Protein AF-A0A443SV20-F1 (afdb_monomer_lite)

pLDDT: mean 86.15, std 18.78, range [38.34, 98.5]

Organism: NCBI:txid299467

Foldseek 3Di:
DPDPDDAPQCVLCVVVVRNVLVVLCVVVVHGLVNLLVDDLVVVVVSVHDPVVSVVSNVVSPVVVVVVVVVPPD

Structure (mmCIF, N/CA/C/O backbone):
data_AF-A0A443SV20-F1
#
_entry.id   AF-A0A443SV20-F1
#
loop_
_atom_site.group_PDB
_atom_site.id
_atom_site.type_symbol
_atom_site.label_atom_id
_atom_site.label_alt_id
_atom_site.label_comp_id
_atom_site.label_asym_id
_atom_site.label_entity_id
_atom_site.label_seq_id
_atom_site.pdbx_PDB_ins_code
_atom_site.Cartn_x
_atom_site.Cartn_y
_atom_site.Cartn_z
_atom_site.occupancy
_atom_site.B_iso_or_equiv
_atom_site.auth_seq_id
_atom_site.auth_comp_id
_atom_site.auth_asym_id
_atom_site.auth_atom_id
_atom_site.pdbx_PDB_model_num
ATOM 1 N N . PHE A 1 1 ? -18.633 15.715 0.229 1.00 52.09 1 PHE A N 1
ATOM 2 C CA . PHE A 1 1 ? -17.730 15.826 -0.932 1.00 52.09 1 PHE A CA 1
ATOM 3 C C . PHE A 1 1 ? -18.547 15.467 -2.168 1.00 52.09 1 PHE A C 1
ATOM 5 O O . PHE A 1 1 ? -19.185 14.426 -2.143 1.00 52.09 1 PHE A O 1
ATOM 12 N N . PHE A 1 2 ? -18.657 16.372 -3.147 1.00 38.34 2 PHE A N 1
ATOM 13 C CA . PHE A 1 2 ? -19.414 16.167 -4.393 1.00 38.34 2 PHE A CA 1
ATOM 14 C C . PHE A 1 2 ? -18.627 15.249 -5.347 1.00 38.34 2 PHE A C 1
ATOM 16 O O . PHE A 1 2 ? -17.431 15.472 -5.519 1.00 38.34 2 PHE A O 1
ATOM 23 N N . GLY A 1 3 ? -19.304 14.277 -5.973 1.00 43.12 3 GLY A N 1
ATOM 24 C CA . GLY A 1 3 ? -18.766 13.402 -7.026 1.00 43.12 3 GLY A CA 1
ATOM 25 C C . GLY A 1 3 ? -18.346 12.019 -6.518 1.00 43.12 3 GLY A C 1
ATOM 26 O O . GLY A 1 3 ? -17.307 11.885 -5.884 1.00 43.12 3 GLY A O 1
ATOM 27 N N . ASP A 1 4 ? -19.152 10.999 -6.823 1.00 55.22 4 ASP A N 1
ATOM 28 C CA . ASP A 1 4 ? -19.077 9.589 -6.388 1.00 55.22 4 ASP A CA 1
ATOM 29 C C . ASP A 1 4 ? -17.816 8.801 -6.800 1.00 55.22 4 ASP A C 1
ATOM 31 O O . ASP A 1 4 ? -17.805 7.566 -6.777 1.00 55.22 4 ASP A O 1
ATOM 35 N N . GLU A 1 5 ? -16.732 9.472 -7.184 1.00 53.66 5 GLU A N 1
ATOM 36 C CA . GLU A 1 5 ? -15.506 8.783 -7.547 1.00 53.66 5 GLU A CA 1
ATOM 37 C C . GLU A 1 5 ? -14.715 8.416 -6.278 1.00 53.66 5 GLU A C 1
ATOM 39 O O . GLU A 1 5 ? -14.343 9.293 -5.490 1.00 53.66 5 GLU A O 1
ATOM 44 N N . PRO A 1 6 ? -14.459 7.117 -6.017 1.00 60.62 6 PRO A N 1
ATOM 45 C CA . PRO A 1 6 ? -13.667 6.722 -4.865 1.00 60.62 6 PRO A CA 1
ATOM 46 C C . PRO A 1 6 ? -12.281 7.377 -4.955 1.00 60.62 6 PRO A C 1
ATOM 48 O O . PRO A 1 6 ? -11.697 7.372 -6.044 1.00 60.62 6 PRO A O 1
ATOM 51 N N . PRO A 1 7 ? -11.727 7.882 -3.832 1.00 81.69 7 PRO A N 1
ATOM 52 C CA . PRO A 1 7 ? -10.405 8.500 -3.816 1.00 81.69 7 PRO A CA 1
ATOM 53 C C . PRO A 1 7 ? -9.386 7.631 -4.564 1.00 81.69 7 PRO A C 1
ATOM 55 O O . PRO A 1 7 ? -9.428 6.405 -4.437 1.00 81.69 7 PRO A O 1
ATOM 58 N N . ILE A 1 8 ? -8.463 8.231 -5.324 1.00 91.38 8 ILE A N 1
ATOM 59 C CA . ILE A 1 8 ? -7.487 7.507 -6.172 1.00 91.38 8 ILE A CA 1
ATOM 60 C C . ILE A 1 8 ? -6.796 6.373 -5.400 1.00 91.38 8 ILE A C 1
ATOM 62 O O . ILE A 1 8 ? -6.635 5.264 -5.908 1.00 91.38 8 ILE A O 1
ATOM 66 N N . LEU A 1 9 ? -6.461 6.619 -4.132 1.00 93.31 9 LEU A N 1
ATOM 67 C CA . LEU A 1 9 ? -5.896 5.618 -3.232 1.00 93.31 9 LEU A CA 1
ATOM 68 C C . LEU A 1 9 ? -6.817 4.401 -3.019 1.00 93.31 9 LEU A C 1
ATOM 70 O O . LEU A 1 9 ? -6.356 3.262 -3.064 1.00 93.31 9 LEU A O 1
ATOM 74 N N . LYS A 1 10 ? -8.118 4.615 -2.810 1.00 94.75 10 LYS A N 1
ATOM 75 C CA . LYS A 1 10 ? -9.101 3.536 -2.651 1.00 94.75 10 LYS A CA 1
ATOM 76 C C . LYS A 1 10 ? -9.207 2.696 -3.919 1.00 94.75 10 LYS A C 1
ATOM 78 O O . LYS A 1 10 ? -9.262 1.472 -3.831 1.00 94.75 10 LYS A O 1
ATOM 83 N N . GLN A 1 11 ? -9.181 3.326 -5.095 1.00 94.62 11 GLN A N 1
ATOM 84 C CA . GLN A 1 11 ? -9.146 2.606 -6.373 1.00 94.62 11 GLN A CA 1
ATOM 85 C C . GLN A 1 11 ? -7.857 1.801 -6.540 1.00 94.62 11 GLN A C 1
ATOM 87 O O . GLN A 1 11 ? -7.906 0.640 -6.944 1.00 94.62 11 GLN A O 1
ATOM 92 N N . PHE A 1 12 ? -6.717 2.402 -6.198 1.00 95.38 12 PHE A N 1
ATOM 93 C CA . PHE A 1 12 ? -5.419 1.740 -6.212 1.00 95.38 12 PHE A CA 1
ATOM 94 C C . PHE A 1 12 ? -5.431 0.489 -5.324 1.00 95.38 12 PHE A C 1
ATOM 96 O O . PHE A 1 12 ? -5.157 -0.605 -5.807 1.00 95.38 12 PHE A O 1
ATOM 103 N N . LEU A 1 13 ? -5.842 0.614 -4.060 1.00 96.81 13 LEU A N 1
ATOM 104 C CA . LEU A 1 13 ? -5.901 -0.514 -3.128 1.00 96.81 13 LEU A CA 1
ATOM 105 C C . LEU A 1 13 ? -6.913 -1.578 -3.569 1.00 96.81 13 LEU A C 1
ATOM 107 O O . LEU A 1 13 ? -6.610 -2.766 -3.477 1.00 96.81 13 LEU A O 1
ATOM 111 N N . LYS A 1 14 ? -8.071 -1.179 -4.113 1.00 96.62 14 LYS A N 1
ATOM 112 C CA . LYS A 1 14 ? -9.073 -2.107 -4.661 1.00 96.62 14 LYS A CA 1
ATOM 113 C C . LYS A 1 14 ? -8.522 -2.936 -5.825 1.00 96.62 14 LYS A C 1
ATOM 115 O O . LYS A 1 14 ? -8.762 -4.137 -5.873 1.00 96.62 14 LYS A O 1
ATOM 120 N N . LYS A 1 15 ? -7.732 -2.344 -6.732 1.00 96.25 15 LYS A N 1
ATOM 121 C CA . LYS A 1 15 ? -7.070 -3.081 -7.833 1.00 96.25 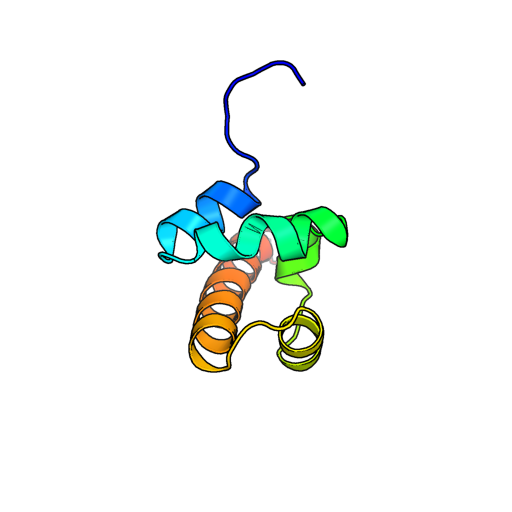15 LYS A CA 1
ATOM 122 C C . LYS A 1 15 ? -6.100 -4.158 -7.330 1.00 96.25 15 LYS A C 1
ATOM 124 O O . LYS A 1 15 ? -5.843 -5.120 -8.046 1.00 96.25 15 LYS A O 1
ATOM 129 N N . LEU A 1 16 ? -5.585 -4.017 -6.106 1.00 97.31 16 LEU A N 1
ATOM 130 C CA . LEU A 1 16 ? -4.697 -4.992 -5.465 1.00 97.31 16 LEU A CA 1
ATOM 131 C C . LEU A 1 16 ? -5.430 -6.003 -4.564 1.00 97.31 16 LEU A C 1
ATOM 133 O O . LEU A 1 16 ? -4.787 -6.924 -4.060 1.00 97.31 16 LEU A O 1
ATOM 137 N N . GLY A 1 17 ? -6.742 -5.839 -4.345 1.00 98.00 17 GLY A N 1
ATOM 138 C CA . GLY A 1 17 ? -7.523 -6.614 -3.368 1.00 98.00 17 GLY A CA 1
ATOM 139 C C . GLY A 1 17 ? -7.260 -6.216 -1.908 1.00 98.00 17 GLY A C 1
ATOM 140 O O . GLY A 1 17 ? -7.343 -7.044 -0.997 1.00 98.00 17 GLY A O 1
ATOM 141 N N . TYR A 1 18 ? -6.862 -4.963 -1.679 1.00 98.12 18 TYR A N 1
ATOM 142 C CA . TYR A 1 18 ? -6.416 -4.423 -0.393 1.00 98.12 18 TYR A CA 1
ATOM 143 C C . TYR A 1 18 ? -7.258 -3.237 0.098 1.00 98.12 18 TYR A C 1
ATOM 145 O O . TYR A 1 18 ? -6.838 -2.509 0.999 1.00 98.12 18 TYR A O 1
ATOM 153 N N . GLU A 1 19 ? -8.465 -3.046 -0.433 1.00 96.38 19 GLU A N 1
ATOM 154 C CA . GLU A 1 19 ? -9.376 -1.962 -0.052 1.00 96.38 19 GLU A CA 1
ATOM 155 C C . GLU A 1 19 ? -9.739 -1.967 1.441 1.00 96.38 19 GLU A C 1
ATOM 157 O O . GLU A 1 19 ? -10.012 -0.912 2.009 1.00 96.38 19 GLU A O 1
ATOM 162 N N . LYS A 1 20 ? -9.643 -3.122 2.114 1.00 97.12 20 LYS A N 1
ATOM 163 C CA . LYS A 1 20 ? -9.800 -3.236 3.574 1.00 97.12 20 LYS A CA 1
ATOM 164 C C . LYS A 1 20 ? -8.802 -2.394 4.380 1.00 97.12 20 LYS A C 1
ATOM 166 O O . LYS A 1 20 ? -9.012 -2.188 5.569 1.00 97.12 20 LYS A O 1
ATOM 171 N N . TYR A 1 21 ? -7.710 -1.936 3.764 1.00 97.81 21 TYR A N 1
ATOM 172 C CA . TYR A 1 21 ? -6.729 -1.064 4.407 1.00 97.81 21 TYR A CA 1
ATOM 173 C C . TYR A 1 21 ? -6.978 0.427 4.165 1.00 97.81 21 TYR A C 1
ATOM 175 O O . TYR A 1 21 ? -6.268 1.221 4.771 1.00 97.81 21 TYR A O 1
ATOM 183 N N . CYS A 1 22 ? -7.967 0.831 3.350 1.00 95.75 22 CYS A N 1
ATOM 184 C CA . CYS A 1 22 ? -8.208 2.251 3.041 1.00 95.75 22 CYS A CA 1
ATOM 185 C C . CYS A 1 22 ? -8.329 3.108 4.305 1.00 95.75 22 CYS A C 1
ATOM 187 O O . CYS A 1 22 ? -7.662 4.132 4.406 1.00 95.75 22 CYS A O 1
ATOM 189 N N . SER A 1 23 ? -9.080 2.639 5.305 1.00 95.88 23 SER A N 1
ATOM 190 C CA . SER A 1 23 ? -9.286 3.368 6.561 1.00 95.88 23 SER A CA 1
ATOM 191 C C . SER A 1 23 ? -7.989 3.667 7.320 1.00 95.88 23 SER A C 1
ATOM 193 O O . SER A 1 23 ? -7.904 4.700 7.971 1.00 95.88 23 SER A O 1
ATOM 195 N N . LYS A 1 24 ? -6.962 2.811 7.206 1.00 96.94 24 LYS A N 1
ATOM 196 C CA . LYS A 1 24 ? -5.646 3.019 7.841 1.00 96.94 24 LYS A CA 1
ATOM 197 C C . LYS A 1 24 ? -4.858 4.153 7.196 1.00 96.94 24 LYS A C 1
ATOM 199 O O . LYS A 1 24 ? -4.073 4.817 7.858 1.00 96.94 24 LYS A O 1
ATOM 204 N N . PHE A 1 25 ? -5.027 4.338 5.892 1.00 96.00 25 PHE A N 1
ATOM 205 C CA . PHE A 1 25 ? -4.412 5.452 5.184 1.00 96.00 25 PHE A CA 1
ATOM 206 C C . PHE A 1 25 ? -5.208 6.7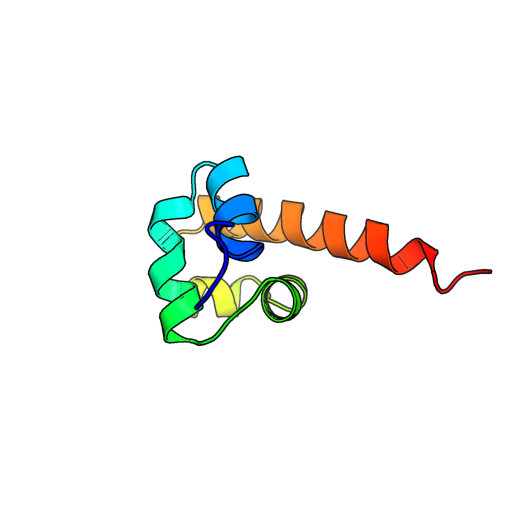38 5.404 1.00 96.00 25 PHE A C 1
ATOM 208 O O . PHE A 1 25 ? -4.622 7.780 5.678 1.00 96.00 25 PHE A O 1
ATOM 215 N N . GLU A 1 26 ? -6.539 6.654 5.347 1.00 93.88 26 GLU A N 1
ATOM 216 C CA . GLU A 1 26 ? -7.441 7.784 5.582 1.00 93.88 26 GLU A CA 1
ATOM 217 C C . GLU A 1 26 ? -7.272 8.366 6.994 1.00 93.88 26 GLU A C 1
ATOM 219 O O . GLU A 1 26 ? -7.217 9.587 7.138 1.00 93.88 26 GLU A O 1
ATOM 224 N N . SER A 1 27 ? -7.108 7.522 8.024 1.00 94.62 27 SER A N 1
ATOM 225 C CA . SER A 1 27 ? -6.883 7.975 9.406 1.00 94.62 27 SER A CA 1
ATOM 226 C C . SER A 1 27 ? -5.603 8.796 9.568 1.00 94.62 27 SER A C 1
ATOM 228 O O . SER A 1 27 ? -5.573 9.734 10.359 1.00 94.62 27 SER A O 1
ATOM 230 N N . GLU A 1 28 ? -4.573 8.482 8.783 1.00 94.75 28 GLU A N 1
ATOM 231 C CA . GLU A 1 28 ? -3.288 9.191 8.761 1.00 94.75 28 GLU A CA 1
ATOM 232 C C . GLU A 1 28 ? -3.229 10.280 7.675 1.00 94.75 28 GLU A C 1
ATOM 234 O O . GLU A 1 28 ? -2.175 10.867 7.437 1.00 94.75 28 GLU A O 1
ATOM 239 N N . LYS A 1 29 ? -4.355 10.559 6.998 1.00 93.56 29 LYS A N 1
ATOM 240 C CA . LYS A 1 29 ? -4.462 11.510 5.876 1.00 93.56 29 LYS A CA 1
ATOM 241 C C . LYS A 1 29 ? -3.473 11.226 4.736 1.00 93.56 29 LYS A C 1
ATOM 243 O O . LYS A 1 29 ? -2.987 12.147 4.084 1.00 93.56 29 LYS A O 1
ATOM 248 N N . ILE A 1 30 ? -3.183 9.953 4.485 1.00 94.38 30 ILE A N 1
ATOM 249 C CA . ILE A 1 30 ? -2.288 9.508 3.415 1.00 94.38 30 ILE A CA 1
ATOM 250 C C . ILE A 1 30 ? -3.106 9.34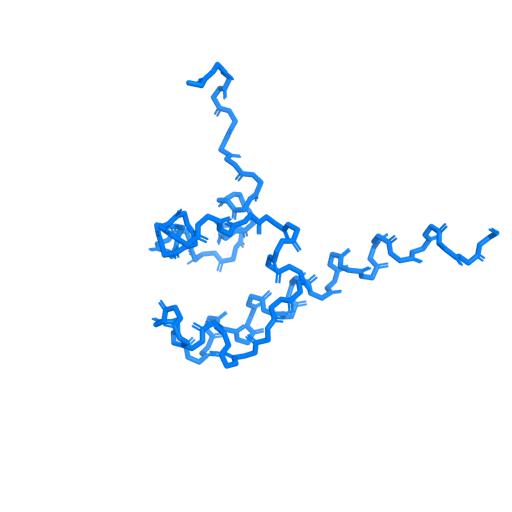4 2.134 1.00 94.38 30 ILE A C 1
ATOM 252 O O . ILE A 1 30 ? -4.041 8.545 2.090 1.00 94.38 30 ILE A O 1
ATOM 256 N N . GLY A 1 31 ? -2.748 10.089 1.089 1.00 93.75 31 GLY A N 1
ATOM 257 C CA . GLY A 1 31 ? -3.263 9.936 -0.266 1.00 93.75 31 GLY A CA 1
ATOM 258 C C . GLY A 1 31 ? -2.302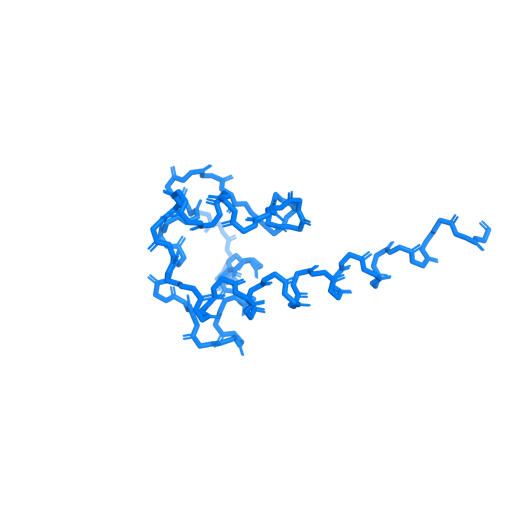 9.161 -1.171 1.00 93.75 31 GLY A C 1
ATOM 259 O O . GLY A 1 31 ? -1.334 8.542 -0.726 1.00 93.75 31 GLY A O 1
ATOM 260 N N . ILE A 1 32 ? -2.571 9.181 -2.481 1.00 93.12 32 ILE A N 1
ATOM 261 C CA . ILE A 1 32 ? -1.728 8.484 -3.466 1.00 93.12 32 ILE A CA 1
ATOM 262 C C . ILE A 1 32 ? -0.320 9.094 -3.562 1.00 93.12 32 ILE A C 1
ATOM 264 O O . ILE A 1 32 ? 0.651 8.362 -3.732 1.00 93.12 32 ILE A O 1
ATOM 268 N N . ASN A 1 33 ? -0.200 10.413 -3.399 1.00 90.00 33 ASN A N 1
ATOM 269 C CA . ASN A 1 33 ? 1.076 11.123 -3.473 1.00 90.00 33 ASN A CA 1
ATOM 270 C C . ASN A 1 33 ? 1.979 10.751 -2.294 1.00 90.00 33 ASN A C 1
ATOM 272 O O . ASN A 1 33 ? 3.146 10.419 -2.488 1.00 90.00 33 ASN A O 1
ATOM 276 N N . GLU A 1 34 ? 1.425 10.727 -1.081 1.00 93.69 34 GLU A N 1
ATOM 277 C CA . GLU A 1 34 ? 2.146 10.310 0.119 1.00 93.69 34 GLU A CA 1
ATOM 278 C C . GLU A 1 34 ? 2.498 8.819 0.051 1.00 93.69 34 GLU A C 1
ATOM 280 O O . GLU A 1 34 ? 3.614 8.442 0.410 1.00 93.69 34 GLU A O 1
ATOM 285 N N . LEU A 1 35 ? 1.592 7.976 -0.469 1.00 94.69 35 LEU A N 1
ATOM 286 C CA . LEU A 1 35 ? 1.836 6.542 -0.650 1.00 94.69 35 LEU A CA 1
ATOM 287 C C . LEU A 1 35 ? 3.074 6.262 -1.519 1.00 94.69 35 LEU A C 1
ATOM 289 O O . LEU A 1 35 ? 3.866 5.382 -1.184 1.00 94.69 35 LEU A O 1
ATOM 293 N N . ILE A 1 36 ? 3.273 7.014 -2.606 1.00 92.38 36 ILE A N 1
ATOM 294 C CA . ILE A 1 36 ? 4.426 6.858 -3.514 1.00 92.38 36 ILE A CA 1
ATOM 295 C C . ILE A 1 36 ? 5.770 7.128 -2.803 1.00 92.38 36 ILE A C 1
ATOM 297 O O . ILE A 1 36 ? 6.816 6.632 -3.234 1.00 92.38 36 ILE A O 1
ATOM 301 N N . LEU A 1 37 ? 5.746 7.873 -1.695 1.00 92.94 37 LEU A N 1
ATOM 302 C CA . LEU A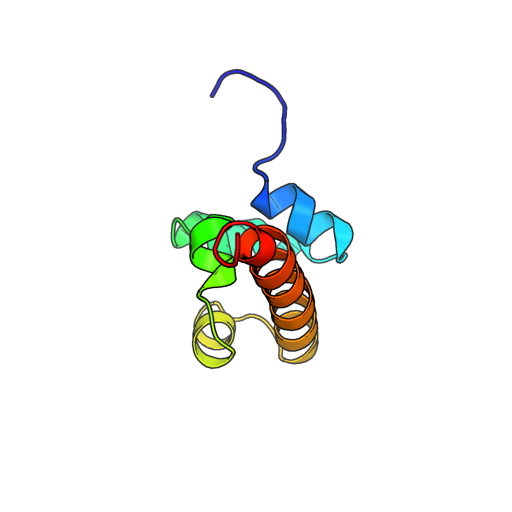 1 37 ? 6.911 8.194 -0.867 1.00 92.94 37 LEU A CA 1
ATOM 303 C C . LEU A 1 37 ? 7.082 7.248 0.335 1.00 92.94 37 LEU A C 1
ATOM 305 O O . LEU A 1 37 ? 8.046 7.379 1.093 1.00 92.94 37 LEU A O 1
ATOM 309 N N . MET A 1 38 ? 6.162 6.303 0.547 1.00 94.88 38 MET A N 1
ATOM 310 C CA . MET A 1 38 ? 6.242 5.369 1.668 1.00 94.88 38 MET A CA 1
ATOM 311 C C . MET A 1 38 ? 7.338 4.318 1.474 1.00 94.88 38 MET A C 1
ATOM 313 O O . MET A 1 38 ? 7.735 3.965 0.366 1.00 94.88 38 MET A O 1
ATOM 317 N N . ASN A 1 39 ? 7.792 3.774 2.600 1.00 96.75 39 ASN A N 1
ATOM 318 C CA . ASN A 1 39 ? 8.689 2.629 2.670 1.00 96.75 39 ASN A CA 1
ATOM 319 C C . ASN A 1 39 ? 8.035 1.500 3.485 1.00 96.75 39 ASN A C 1
ATOM 321 O O . ASN A 1 39 ? 6.931 1.654 4.021 1.00 96.75 39 ASN A O 1
ATOM 325 N N . GLU A 1 40 ? 8.714 0.358 3.580 1.00 97.94 40 GLU A N 1
ATOM 326 C CA . GLU A 1 40 ? 8.174 -0.807 4.284 1.00 97.94 40 GLU A CA 1
ATOM 327 C C . GLU A 1 40 ? 7.878 -0.519 5.760 1.00 97.94 40 GLU A C 1
ATOM 329 O O . GLU A 1 40 ? 6.796 -0.859 6.242 1.00 97.94 40 GLU A O 1
ATOM 334 N N . GLU A 1 41 ? 8.790 0.161 6.454 1.00 98.38 41 GLU A N 1
ATOM 335 C CA . GLU A 1 41 ? 8.653 0.492 7.874 1.00 98.38 41 GLU A CA 1
ATOM 336 C C . GLU A 1 41 ? 7.405 1.348 8.150 1.00 98.38 41 GLU A C 1
ATOM 338 O O . GLU A 1 41 ? 6.661 1.097 9.099 1.00 98.38 41 GLU A O 1
ATOM 343 N N . ARG A 1 42 ? 7.113 2.336 7.296 1.00 97.94 42 ARG A N 1
ATOM 344 C CA . ARG A 1 42 ? 5.917 3.183 7.433 1.00 97.94 42 ARG A CA 1
ATOM 345 C C . ARG A 1 42 ? 4.631 2.388 7.217 1.00 97.94 42 ARG A C 1
ATOM 347 O O . ARG A 1 42 ? 3.689 2.544 7.989 1.00 97.94 42 ARG A O 1
ATOM 354 N N . LEU A 1 43 ? 4.588 1.493 6.227 1.00 98.19 43 LEU A N 1
ATOM 355 C CA . LEU A 1 43 ? 3.425 0.615 6.037 1.00 98.19 43 LEU A CA 1
ATOM 356 C C . LEU A 1 43 ? 3.281 -0.401 7.182 1.00 98.19 43 LEU A C 1
ATOM 358 O O . LEU A 1 43 ? 2.165 -0.769 7.551 1.00 98.19 43 LEU A O 1
ATOM 362 N N . GLN A 1 44 ? 4.390 -0.844 7.778 1.00 98.50 44 GLN A N 1
ATOM 363 C CA . GLN A 1 44 ? 4.360 -1.672 8.981 1.00 98.50 44 GLN A CA 1
ATOM 364 C C . GLN A 1 44 ? 3.766 -0.906 10.164 1.00 98.50 44 GLN A C 1
ATOM 366 O O . GLN A 1 44 ? 2.938 -1.469 10.875 1.00 98.50 44 GLN A O 1
ATOM 371 N N . LYS A 1 45 ? 4.124 0.372 10.342 1.00 98.12 45 LYS A N 1
ATOM 372 C CA . LYS A 1 45 ? 3.556 1.251 11.379 1.00 98.12 45 LYS A CA 1
ATOM 373 C C . LYS A 1 45 ? 2.055 1.507 11.192 1.00 98.12 45 LYS A C 1
ATOM 375 O O . LYS A 1 45 ? 1.343 1.588 12.184 1.00 98.12 45 LYS A O 1
ATOM 380 N N . LEU A 1 46 ? 1.543 1.487 9.955 1.00 97.31 46 LEU A N 1
ATOM 381 C CA . LEU A 1 46 ? 0.093 1.445 9.675 1.00 97.31 46 LEU A CA 1
ATOM 382 C C . LEU A 1 46 ? -0.570 0.100 10.054 1.00 97.31 46 LEU A C 1
ATOM 384 O O . LEU A 1 46 ? -1.784 -0.086 9.929 1.00 97.31 46 LEU A O 1
ATOM 388 N N . GLY A 1 47 ? 0.209 -0.895 10.475 1.00 97.88 47 GLY A N 1
ATOM 389 C CA . GLY A 1 47 ? -0.259 -2.243 10.782 1.00 97.88 47 GLY A CA 1
ATOM 390 C C . GLY A 1 47 ? -0.621 -3.045 9.533 1.00 97.88 47 GLY A C 1
ATOM 391 O O . GLY A 1 47 ? -1.565 -3.841 9.566 1.00 97.88 47 GLY A O 1
ATOM 392 N N . ILE A 1 48 ? 0.046 -2.800 8.402 1.00 98.44 48 ILE A N 1
ATOM 393 C CA . ILE A 1 48 ? -0.139 -3.600 7.188 1.00 98.44 48 ILE A CA 1
ATOM 394 C C . ILE A 1 48 ? 0.781 -4.840 7.256 1.00 98.44 48 ILE A C 1
ATOM 396 O O . ILE A 1 48 ? 1.986 -4.697 7.500 1.00 98.44 48 ILE A O 1
ATOM 400 N N . PRO A 1 49 ? 0.253 -6.067 7.054 1.00 98.50 49 PRO A N 1
ATOM 401 C CA . PRO A 1 49 ? 1.055 -7.292 7.044 1.00 98.50 49 PRO A CA 1
ATOM 402 C C . PRO A 1 49 ? 2.065 -7.330 5.890 1.00 98.50 49 PRO A C 1
ATOM 404 O O . PRO A 1 49 ? 1.825 -6.750 4.834 1.00 98.50 49 PRO A O 1
ATOM 407 N N . MET A 1 50 ? 3.161 -8.072 6.067 1.00 98.50 50 MET A N 1
ATOM 408 C CA . MET A 1 50 ? 4.306 -8.109 5.142 1.00 98.50 50 MET A CA 1
ATOM 409 C C . MET A 1 50 ? 3.924 -8.324 3.667 1.00 98.50 50 MET A C 1
ATOM 411 O O . MET A 1 50 ? 4.332 -7.537 2.819 1.00 98.50 50 MET A O 1
ATOM 415 N N . GLY A 1 51 ? 3.103 -9.335 3.355 1.00 98.38 51 GLY A N 1
ATOM 416 C CA . GLY A 1 51 ? 2.691 -9.632 1.974 1.00 98.38 51 GLY A CA 1
ATOM 417 C C . GLY A 1 51 ? 2.028 -8.438 1.264 1.00 98.38 51 GLY A C 1
ATOM 418 O O . GLY A 1 51 ? 2.536 -7.987 0.235 1.00 98.38 51 GLY A O 1
ATOM 419 N N . PRO A 1 52 ? 0.938 -7.870 1.820 1.00 98.50 52 PRO A N 1
ATOM 420 C CA . PRO A 1 52 ? 0.344 -6.642 1.302 1.00 98.50 52 PRO A CA 1
ATOM 421 C C . PRO A 1 52 ? 1.307 -5.454 1.213 1.00 98.50 52 PRO A C 1
ATOM 423 O O . PRO A 1 52 ? 1.249 -4.732 0.222 1.00 98.50 52 PRO A O 1
ATOM 426 N N . ARG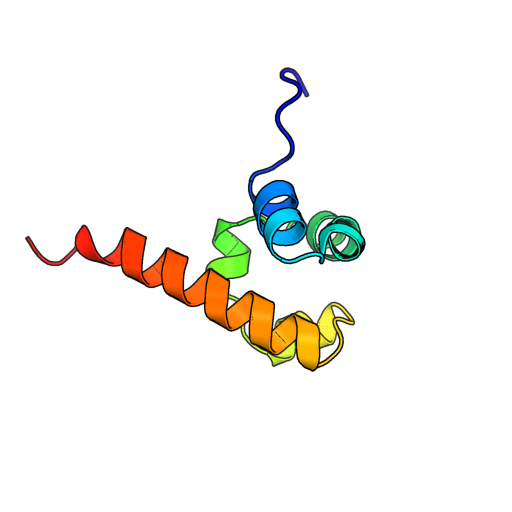 A 1 53 ? 2.220 -5.255 2.182 1.00 98.38 53 ARG A N 1
ATOM 427 C CA . ARG A 1 53 ? 3.215 -4.164 2.106 1.00 98.38 53 ARG A CA 1
ATOM 428 C C . ARG A 1 53 ? 4.081 -4.276 0.859 1.00 98.38 53 ARG A C 1
ATOM 430 O O . ARG A 1 53 ? 4.200 -3.304 0.120 1.00 98.38 53 ARG A O 1
ATOM 437 N N . ILE A 1 54 ? 4.646 -5.461 0.616 1.00 98.25 54 ILE A N 1
ATOM 438 C CA . ILE A 1 54 ? 5.515 -5.725 -0.539 1.00 98.25 54 ILE A CA 1
ATOM 439 C C . ILE A 1 54 ? 4.767 -5.405 -1.837 1.00 98.25 54 ILE A C 1
ATOM 441 O O . ILE A 1 54 ? 5.273 -4.661 -2.675 1.00 98.25 54 ILE A O 1
ATOM 445 N N . ARG A 1 55 ? 3.532 -5.900 -1.978 1.00 98.31 55 ARG A N 1
ATOM 446 C CA . ARG A 1 55 ? 2.703 -5.680 -3.174 1.00 98.31 55 ARG A CA 1
ATOM 447 C C . ARG A 1 55 ? 2.321 -4.209 -3.366 1.00 98.31 55 ARG A C 1
ATOM 449 O O . ARG A 1 55 ? 2.417 -3.705 -4.479 1.00 98.31 55 ARG A O 1
ATOM 456 N N . ILE A 1 56 ? 1.935 -3.508 -2.299 1.00 98.06 56 ILE A N 1
ATOM 457 C CA . ILE A 1 56 ? 1.604 -2.075 -2.347 1.00 98.06 56 ILE A CA 1
ATOM 458 C C . ILE A 1 56 ? 2.819 -1.247 -2.789 1.00 98.06 56 ILE A C 1
ATOM 460 O O . ILE A 1 56 ? 2.688 -0.421 -3.689 1.00 98.06 56 ILE A O 1
ATOM 464 N N . LEU A 1 57 ? 4.002 -1.487 -2.212 1.00 97.56 57 LEU A N 1
ATOM 465 C CA . LEU A 1 57 ? 5.227 -0.759 -2.572 1.00 97.56 57 LEU A CA 1
ATOM 466 C C . LEU A 1 57 ? 5.672 -1.039 -4.009 1.00 97.56 57 LEU A C 1
ATOM 468 O O . LEU A 1 57 ? 6.094 -0.118 -4.709 1.00 97.56 57 LEU A O 1
ATOM 472 N N . GLN A 1 58 ? 5.564 -2.288 -4.469 1.00 96.12 58 GLN A N 1
ATOM 473 C CA . GLN A 1 58 ? 5.885 -2.661 -5.850 1.00 96.12 58 GLN A CA 1
ATOM 474 C C . GLN A 1 58 ? 5.003 -1.923 -6.865 1.00 96.12 58 GLN A C 1
ATOM 476 O O . GLN A 1 58 ? 5.495 -1.465 -7.891 1.00 96.12 58 GLN A O 1
ATOM 481 N N . GLU A 1 59 ? 3.712 -1.761 -6.586 1.00 96.31 59 GLU A N 1
ATOM 482 C CA . GLU A 1 59 ? 2.805 -1.058 -7.500 1.00 96.31 59 GLU A CA 1
ATOM 483 C C . GLU A 1 59 ? 2.921 0.469 -7.374 1.00 96.31 59 GLU A C 1
ATOM 485 O O . GLU A 1 59 ? 2.916 1.173 -8.383 1.00 96.31 59 GLU A O 1
ATOM 490 N N . ALA A 1 60 ? 3.135 0.998 -6.166 1.00 93.69 60 ALA A N 1
ATOM 491 C CA . ALA A 1 60 ? 3.378 2.427 -5.959 1.00 93.69 60 ALA A CA 1
ATOM 492 C C . ALA A 1 60 ? 4.683 2.900 -6.629 1.00 93.69 60 ALA A C 1
ATOM 494 O O . ALA A 1 60 ? 4.745 3.993 -7.192 1.00 93.69 60 ALA A O 1
ATOM 495 N N . SER A 1 61 ? 5.723 2.062 -6.640 1.00 91.31 61 SER A N 1
ATOM 496 C CA . SER A 1 61 ? 6.980 2.375 -7.329 1.00 91.31 61 SER A CA 1
ATOM 497 C C . SER A 1 61 ? 6.839 2.402 -8.856 1.00 91.31 61 SER A C 1
ATOM 499 O O . SER A 1 61 ? 7.498 3.221 -9.495 1.00 91.31 61 SER A O 1
ATOM 501 N N . LYS A 1 62 ? 5.931 1.617 -9.453 1.00 90.69 62 LYS A N 1
ATOM 502 C CA . LYS A 1 62 ? 5.600 1.738 -10.886 1.00 90.69 62 LYS A CA 1
ATOM 503 C C . LYS A 1 62 ? 4.939 3.076 -11.212 1.00 90.69 62 LYS A C 1
ATOM 505 O O . LYS A 1 62 ? 5.298 3.686 -12.214 1.00 90.69 62 LYS A O 1
ATOM 510 N N . LEU A 1 63 ? 4.045 3.569 -10.348 1.00 85.12 63 LEU A N 1
ATOM 511 C CA . LEU A 1 63 ? 3.452 4.906 -10.501 1.00 85.12 63 LEU A CA 1
ATOM 512 C C . LEU A 1 63 ? 4.525 6.002 -10.460 1.00 85.12 63 LEU A C 1
ATOM 514 O O . LEU A 1 63 ? 4.492 6.934 -11.260 1.00 85.12 63 LEU A O 1
ATOM 518 N N . ARG A 1 64 ? 5.529 5.856 -9.583 1.00 77.75 64 ARG A N 1
ATOM 519 C CA . ARG A 1 64 ? 6.685 6.766 -9.536 1.00 77.75 64 ARG A CA 1
ATOM 520 C C . ARG A 1 64 ? 7.451 6.797 -10.857 1.00 77.75 64 ARG A C 1
ATOM 522 O O . ARG A 1 64 ? 7.836 7.868 -11.307 1.00 77.75 64 ARG A O 1
ATOM 529 N N . LEU A 1 65 ? 7.670 5.633 -11.469 1.00 74.81 65 LEU A N 1
ATOM 530 C CA . LEU A 1 65 ? 8.391 5.513 -12.739 1.00 74.81 65 LEU A CA 1
ATOM 531 C C . LEU A 1 65 ? 7.587 6.085 -13.913 1.00 74.81 65 LEU A C 1
ATOM 533 O O . LEU A 1 65 ? 8.154 6.768 -14.758 1.00 74.81 65 LEU A O 1
ATOM 537 N N . GLN A 1 66 ? 6.268 5.878 -13.936 1.00 68.88 66 GLN A N 1
ATOM 538 C CA . GLN A 1 66 ? 5.387 6.455 -14.959 1.00 68.88 66 GLN A CA 1
ATOM 539 C C . GLN A 1 66 ? 5.346 7.990 -14.895 1.00 68.88 66 GLN A C 1
ATOM 541 O O . GLN A 1 66 ? 5.341 8.640 -15.937 1.00 68.88 66 GLN A O 1
ATOM 546 N N . ASN A 1 67 ? 5.408 8.570 -13.693 1.00 58.09 67 ASN A N 1
ATOM 547 C CA . ASN A 1 67 ? 5.494 10.022 -13.499 1.00 58.09 67 ASN A CA 1
ATOM 548 C C . ASN A 1 67 ? 6.918 10.584 -13.714 1.00 58.09 67 ASN A C 1
ATOM 550 O O . ASN A 1 67 ? 7.086 11.782 -13.921 1.00 58.09 67 ASN A O 1
ATOM 554 N N . GLY A 1 68 ? 7.948 9.732 -13.669 1.00 52.69 68 GLY A N 1
ATOM 555 C CA . GLY A 1 68 ? 9.360 10.103 -13.823 1.00 52.69 68 GLY A CA 1
ATOM 556 C C . GLY A 1 68 ? 9.815 10.340 -15.267 1.00 52.69 68 GLY A C 1
ATOM 557 O O . GLY A 1 68 ? 10.840 10.984 -15.474 1.00 52.69 68 GLY A O 1
ATOM 558 N N . ASN A 1 69 ? 9.040 9.909 -16.267 1.00 42.97 69 ASN A N 1
ATOM 559 C CA . ASN A 1 69 ? 9.319 10.205 -17.678 1.00 42.97 69 ASN A CA 1
ATOM 560 C C . ASN A 1 69 ? 9.093 11.684 -18.060 1.00 42.97 69 ASN A C 1
ATOM 562 O O . ASN A 1 69 ? 9.375 12.055 -19.194 1.00 42.97 69 ASN A O 1
ATOM 566 N N . LEU A 1 70 ? 8.613 12.536 -17.142 1.00 43.12 70 LEU A N 1
ATOM 567 C CA . LEU A 1 70 ? 8.463 13.977 -17.381 1.00 43.12 70 LEU A CA 1
ATOM 568 C C . LEU A 1 70 ? 9.727 14.809 -17.086 1.00 43.12 70 LEU A C 1
ATOM 570 O O . LEU A 1 70 ? 9.735 15.996 -17.384 1.00 43.12 70 LEU A O 1
ATOM 574 N N . TYR A 1 71 ? 10.778 14.221 -16.499 1.00 41.44 71 TYR A N 1
ATOM 575 C CA . TYR A 1 71 ? 11.987 14.953 -16.076 1.00 41.44 71 TYR A CA 1
ATOM 576 C C . TYR A 1 71 ? 13.249 14.616 -16.892 1.00 41.44 71 TYR A C 1
ATOM 578 O O . TYR A 1 71 ? 14.348 14.986 -16.488 1.00 41.44 71 TYR A O 1
ATOM 586 N N . LEU A 1 72 ? 13.110 13.910 -18.021 1.00 41.81 72 LEU A N 1
ATOM 587 C CA . LEU A 1 72 ? 14.226 13.537 -18.908 1.00 41.81 72 LEU A CA 1
ATOM 588 C C . LEU A 1 72 ? 14.053 14.015 -20.365 1.00 41.81 72 LEU A C 1
ATOM 590 O O . LEU A 1 72 ? 14.606 13.395 -21.271 1.00 41.81 72 LEU A O 1
ATOM 594 N N . VAL A 1 73 ? 13.320 15.109 -20.602 1.00 40.34 73 VAL A N 1
ATOM 595 C CA . VAL A 1 73 ? 13.247 15.780 -21.917 1.00 40.34 73 VAL A CA 1
ATOM 596 C C . VAL A 1 73 ? 13.577 17.256 -21.767 1.00 40.34 73 VAL A C 1
ATOM 598 O O . VAL A 1 73 ? 13.045 17.864 -20.812 1.00 40.34 73 VAL A O 1
#

Sequence (73 aa):
FFGDEPPILKQFLKKLGYEKYCSKFESEKIGINELILMNEERLQKLGIPMGPRIRILQEASKLRLQNGNLYLV

InterPro domains:
  IPR001660 Sterile alpha motif domain [PF00536] (9-64)
  IPR001660 Sterile alpha motif domain [SM00454] (1-66)
  IPR013761 Sterile alpha motif/pointed domain superfamily [G3DSA:1.10.150.50] (8-70)
  IPR013761 Sterile alpha motif/pointed domain superfamily [SSF47769] (9-69)

Secondary structure (DSSP, 8-state):
--S-PPPHHHHHHHHTT-GGGHHHHHHTT--HHHHHT--HHHHHHTT--HHHHHHHHHHHHHHHHHHHTTS--

Radius of gyration: 12.84 Å; chains: 1; bounding box: 34×26×33 Å